Protein AF-A0A225AVL2-F1 (afdb_monomer)

pLDDT: mean 76.5, std 18.04, range [42.81, 97.38]

InterPro domains:
  IPR009866 NADH:ubiquinone oxidoreductase, subunit NDUFB4 [PF07225] (40-92)

Secondary structure (DSSP, 8-state):
-------------------------TTS-------PPP--TT----HHHHHHHHHHHTGGGG----HHHHHHHHIIIIIHHHHHHHHHHHHTTSB--TT--TT---B--

Organism: Talaromyces atroroseus (NCBI:txid1441469)

Sequence (109 aa):
MVLATNLPHHRQPQAFNSTPQLAFNPAILPIAVVTMAGPSKSLVLDPALQKYYELNANRYKYFRWTPRNAWLTLLYVGIVPSIVGYIAIKTEGKYDLRGKRRGDTIVEF

Nearest PDB structures (foldseek):
  7zm8-assembly1_j  TM=8.450E-01  e=1.429E-06  Thermochaetoides thermophila DSM 1495
  6rfq-assembly1_j  TM=7.437E-01  e=5.111E-04  Yarrowia lipolytica
  7b0n-assembly1_m  TM=7.513E-01  e=8.294E-04  Yarrowia lipolytica

Radius of gyration: 38.05 Å; Cα contacts (8 Å, |Δi|>4): 21; chains: 1; bounding box: 72×62×106 Å

Mean predicted aligned error: 17.71 Å

Structure (mmCIF, N/CA/C/O backbone):
data_AF-A0A225AVL2-F1
#
_entry.id   AF-A0A225AVL2-F1
#
loop_
_atom_site.group_PDB
_atom_site.id
_atom_site.type_symbol
_atom_site.label_atom_id
_atom_site.label_alt_id
_atom_site.label_comp_id
_atom_site.label_asym_id
_atom_site.label_entity_id
_atom_site.label_seq_id
_atom_site.pdbx_PDB_ins_code
_atom_site.Cartn_x
_atom_site.Cartn_y
_atom_site.Cartn_z
_atom_site.occupancy
_atom_site.B_iso_or_equiv
_atom_site.auth_seq_id
_atom_site.auth_comp_id
_atom_site.auth_asym_id
_atom_site.auth_atom_id
_atom_site.pdbx_PDB_model_num
ATOM 1 N N . MET A 1 1 ? 9.699 -45.555 -81.728 1.00 42.81 1 MET A N 1
ATOM 2 C CA . MET A 1 1 ? 10.472 -46.529 -80.923 1.00 42.81 1 MET A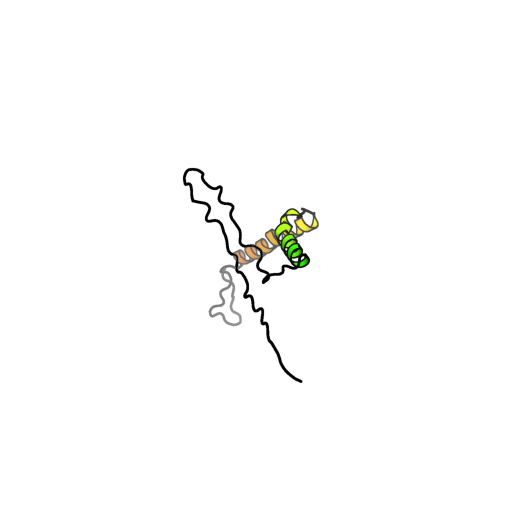 CA 1
ATOM 3 C C . MET A 1 1 ? 10.917 -45.785 -79.669 1.00 42.81 1 MET A C 1
ATOM 5 O O . MET A 1 1 ? 11.771 -44.931 -79.808 1.00 42.81 1 MET A O 1
ATOM 9 N N . VAL A 1 2 ? 10.270 -45.774 -78.499 1.00 42.91 2 VAL A N 1
ATOM 10 C CA . VAL A 1 2 ? 9.602 -46.781 -77.643 1.00 42.91 2 VAL A CA 1
ATOM 11 C C . VAL A 1 2 ? 10.524 -47.913 -77.170 1.00 42.91 2 VAL 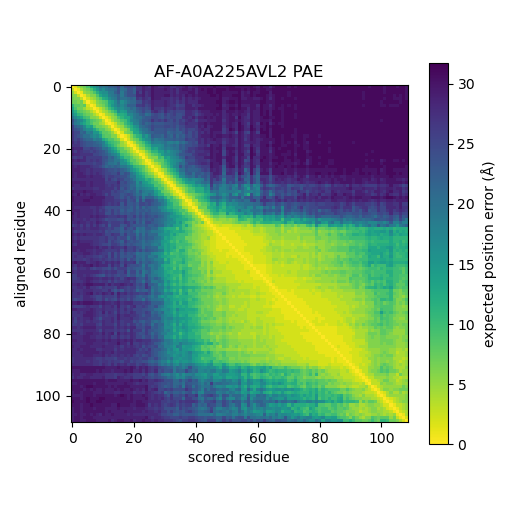A C 1
ATOM 13 O O . VAL A 1 2 ? 10.912 -48.741 -77.986 1.00 42.91 2 VAL A O 1
ATOM 16 N N . LEU A 1 3 ? 10.713 -47.931 -75.834 1.00 45.88 3 LEU A N 1
ATOM 17 C CA . LEU A 1 3 ? 11.290 -48.943 -74.921 1.00 45.88 3 LEU A CA 1
ATOM 18 C C . LEU A 1 3 ? 12.822 -49.117 -74.965 1.00 45.88 3 LEU A C 1
ATOM 20 O O . LEU A 1 3 ? 13.393 -49.186 -76.038 1.00 45.88 3 LEU A O 1
ATOM 24 N N . ALA A 1 4 ? 13.573 -49.231 -73.864 1.00 46.44 4 ALA A N 1
ATOM 25 C CA . ALA A 1 4 ? 13.321 -49.476 -72.435 1.00 46.44 4 ALA A CA 1
ATOM 26 C C . ALA A 1 4 ? 14.602 -49.010 -71.658 1.00 46.44 4 ALA A C 1
ATOM 28 O O . ALA A 1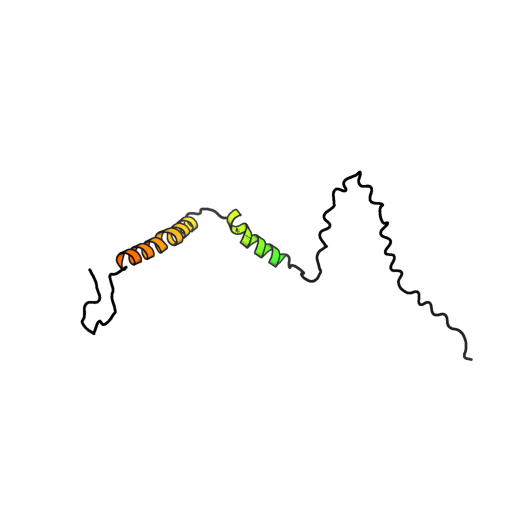 4 ? 15.581 -48.667 -72.304 1.00 46.44 4 ALA A O 1
ATOM 29 N N . THR A 1 5 ? 14.756 -48.881 -70.337 1.00 59.53 5 THR A N 1
ATOM 30 C CA . THR A 1 5 ? 14.227 -49.577 -69.157 1.00 59.53 5 THR A CA 1
ATOM 31 C C . THR A 1 5 ? 14.550 -48.748 -67.901 1.00 59.53 5 THR A C 1
ATOM 33 O O . THR A 1 5 ? 15.666 -48.269 -67.727 1.00 59.53 5 THR A O 1
ATOM 36 N N . ASN A 1 6 ? 13.561 -48.669 -67.015 1.00 54.00 6 ASN A N 1
ATOM 37 C CA . ASN A 1 6 ? 13.600 -48.417 -65.571 1.00 54.00 6 ASN A CA 1
ATOM 38 C C . ASN A 1 6 ? 14.930 -48.661 -64.825 1.00 54.00 6 ASN A C 1
ATOM 40 O O . ASN A 1 6 ? 15.453 -49.772 -64.855 1.00 54.00 6 ASN A O 1
ATOM 44 N N . LEU A 1 7 ? 15.328 -47.706 -63.975 1.00 60.78 7 LEU A N 1
ATOM 45 C CA . LEU A 1 7 ? 15.988 -48.001 -62.696 1.00 60.78 7 LEU A CA 1
ATOM 46 C C . LEU A 1 7 ? 15.419 -47.092 -61.589 1.00 60.78 7 LEU A C 1
ATOM 48 O O . LEU A 1 7 ? 15.715 -45.897 -61.562 1.00 60.78 7 LEU A O 1
ATOM 52 N N . PRO A 1 8 ? 14.603 -47.628 -60.664 1.00 51.25 8 PRO A N 1
ATOM 53 C CA . PRO A 1 8 ? 14.229 -46.934 -59.445 1.00 51.25 8 PRO A CA 1
ATOM 54 C C . PRO A 1 8 ? 15.324 -47.146 -58.397 1.00 51.25 8 PRO A C 1
ATOM 56 O O . PRO A 1 8 ? 15.610 -48.269 -57.981 1.00 51.25 8 PRO A O 1
ATOM 59 N N . HIS A 1 9 ? 15.920 -46.066 -57.906 1.00 48.75 9 HIS A N 1
ATOM 60 C CA . HIS A 1 9 ? 16.658 -46.111 -56.647 1.00 48.75 9 HIS A CA 1
ATOM 61 C C . HIS A 1 9 ? 15.854 -45.405 -55.565 1.00 48.75 9 HIS A C 1
ATOM 63 O O . HIS A 1 9 ? 16.200 -44.336 -55.074 1.00 48.75 9 HIS A O 1
ATOM 69 N N . HIS A 1 10 ? 14.777 -46.076 -55.154 1.00 49.84 10 HIS A N 1
ATOM 70 C CA . HIS A 1 10 ? 14.332 -45.991 -53.773 1.00 49.84 10 HIS A CA 1
ATOM 71 C C . HIS A 1 10 ? 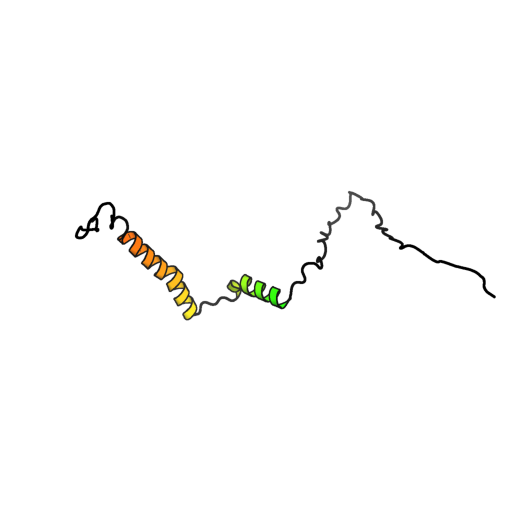15.420 -46.612 -52.893 1.00 49.84 10 H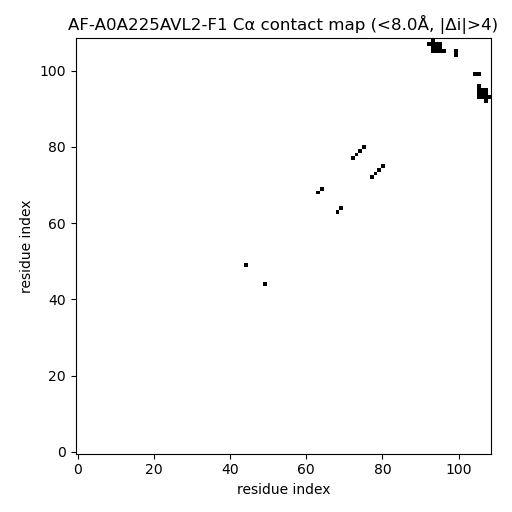IS A C 1
ATOM 73 O O . HIS A 1 10 ? 15.521 -47.833 -52.790 1.00 49.84 10 HIS A O 1
ATOM 79 N N . ARG A 1 11 ? 16.228 -45.779 -52.235 1.00 44.25 11 ARG A N 1
ATOM 80 C CA . ARG A 1 11 ? 16.903 -46.184 -51.003 1.00 44.25 11 ARG A CA 1
ATOM 81 C C . ARG A 1 11 ? 16.244 -45.420 -49.859 1.00 44.25 11 ARG A C 1
ATOM 83 O O . ARG A 1 11 ? 16.356 -44.204 -49.754 1.00 44.25 11 ARG A O 1
ATOM 90 N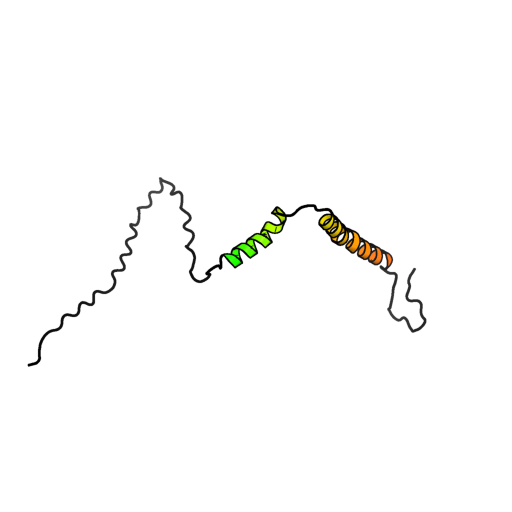 N . GLN A 1 12 ? 15.464 -46.168 -49.088 1.00 51.00 12 GLN A N 1
ATOM 91 C CA . GLN A 1 12 ? 14.818 -45.761 -47.845 1.00 51.00 12 GLN A CA 1
ATOM 92 C C . GLN A 1 12 ? 15.835 -45.180 -46.837 1.00 51.00 12 GLN A C 1
ATOM 94 O O . GLN A 1 12 ? 17.030 -45.478 -46.932 1.00 51.00 12 GLN A O 1
ATOM 99 N N . PRO A 1 13 ? 15.376 -44.346 -45.883 1.00 50.44 13 PRO A N 1
ATOM 100 C CA . PRO A 1 13 ? 16.238 -43.612 -44.961 1.00 50.44 13 PRO A CA 1
ATOM 101 C C . PRO A 1 13 ? 17.001 -44.570 -44.046 1.00 50.44 13 PRO A C 1
ATOM 103 O O . PRO A 1 13 ? 16.398 -45.385 -43.350 1.00 50.44 13 PRO A O 1
ATOM 106 N N . GLN A 1 14 ? 18.328 -44.454 -43.998 1.00 49.12 14 GLN A N 1
ATOM 107 C CA . GLN A 1 14 ? 19.091 -45.124 -42.952 1.00 49.12 14 GLN A CA 1
ATOM 108 C C . GLN A 1 14 ? 18.950 -44.325 -41.657 1.00 49.12 14 GLN A C 1
ATOM 110 O O . GLN A 1 14 ? 19.670 -43.360 -41.412 1.00 49.12 14 GLN A O 1
ATOM 115 N N . ALA A 1 15 ? 17.995 -44.744 -40.829 1.00 53.38 15 ALA A N 1
ATOM 116 C CA . ALA A 1 15 ? 18.031 -44.502 -39.398 1.00 53.38 15 ALA A CA 1
ATOM 117 C C . ALA A 1 15 ? 19.282 -45.193 -38.833 1.00 53.38 15 ALA A C 1
ATOM 119 O O . ALA A 1 15 ? 19.250 -46.361 -38.454 1.00 53.38 15 ALA A O 1
ATOM 120 N N . PHE A 1 16 ? 20.405 -44.480 -38.814 1.00 43.69 16 PHE A N 1
ATOM 121 C CA . PHE A 1 16 ? 21.624 -44.929 -38.153 1.00 43.69 16 PHE A CA 1
ATOM 122 C C . PHE A 1 16 ? 21.601 -44.449 -36.699 1.00 43.69 16 PHE A C 1
ATOM 124 O O . PHE A 1 16 ? 22.350 -43.570 -36.282 1.00 43.69 16 PHE A O 1
ATOM 131 N N . ASN A 1 17 ? 20.683 -45.025 -35.922 1.00 55.31 17 ASN A N 1
ATOM 132 C CA . ASN A 1 17 ? 20.776 -45.002 -34.469 1.00 55.31 17 ASN A CA 1
ATOM 133 C C . ASN A 1 17 ? 21.831 -46.034 -34.062 1.00 55.31 17 ASN A C 1
ATOM 135 O O . ASN A 1 17 ? 21.497 -47.166 -33.722 1.00 55.31 17 ASN A O 1
ATOM 139 N N . SER A 1 18 ? 23.107 -45.658 -34.100 1.00 50.59 18 SER A N 1
ATOM 140 C CA . SER A 1 18 ? 24.138 -46.380 -33.360 1.00 50.59 18 SER A CA 1
ATOM 141 C C . SER A 1 18 ? 24.557 -45.531 -32.167 1.00 50.59 18 SER A C 1
ATOM 143 O O . SER A 1 18 ? 25.573 -44.839 -32.195 1.00 50.59 18 SER A O 1
ATOM 145 N N . THR A 1 19 ? 23.772 -45.570 -31.095 1.00 55.06 19 THR A N 1
ATOM 146 C CA . THR A 1 19 ? 24.354 -45.306 -29.781 1.00 55.06 19 THR A CA 1
ATOM 147 C C . THR A 1 19 ? 25.237 -46.516 -29.486 1.00 55.06 19 THR A C 1
ATOM 149 O O . THR A 1 19 ? 24.697 -47.621 -29.379 1.00 55.06 19 THR A O 1
ATOM 152 N N . PRO A 1 20 ? 26.572 -46.395 -29.397 1.00 45.94 20 PRO A N 1
ATOM 153 C CA . PRO A 1 20 ? 27.346 -47.474 -28.815 1.00 45.94 20 PRO A CA 1
ATOM 154 C C . PRO A 1 20 ? 26.855 -47.623 -27.372 1.00 45.94 20 PRO A C 1
ATOM 156 O O . PRO A 1 20 ? 26.947 -46.686 -26.580 1.00 45.94 20 PRO A O 1
ATOM 159 N N . GLN A 1 21 ? 26.266 -48.777 -27.055 1.00 50.47 21 GLN A N 1
ATOM 160 C CA . GLN A 1 21 ? 25.991 -49.196 -25.683 1.00 50.47 21 GLN A CA 1
ATOM 161 C C . GLN A 1 21 ? 27.350 -49.297 -24.986 1.00 50.47 21 GLN A C 1
ATOM 163 O O . GLN A 1 21 ? 28.042 -50.310 -25.082 1.00 50.47 21 GLN A O 1
ATOM 168 N N . LEU A 1 22 ? 27.785 -48.194 -24.379 1.00 53.31 22 LEU A N 1
ATOM 169 C CA . LEU A 1 22 ? 29.029 -48.120 -23.635 1.00 53.31 22 LEU A CA 1
ATOM 170 C C . LEU A 1 22 ? 28.833 -49.003 -22.403 1.00 53.31 22 LEU A C 1
ATOM 172 O O . LEU A 1 22 ? 28.020 -48.689 -21.535 1.00 53.31 22 LEU A O 1
ATOM 176 N N . ALA A 1 23 ? 29.491 -50.164 -22.406 1.00 50.47 23 ALA A N 1
ATOM 177 C CA . ALA A 1 23 ? 29.363 -51.183 -21.377 1.00 50.47 23 ALA A CA 1
ATOM 178 C C . ALA A 1 23 ? 29.450 -50.549 -19.980 1.00 50.47 23 ALA A C 1
ATOM 180 O O . ALA A 1 23 ? 30.429 -49.882 -19.641 1.00 50.47 23 ALA A O 1
ATOM 181 N N . PHE A 1 24 ? 28.394 -50.739 -19.190 1.00 55.06 24 PHE A N 1
ATOM 182 C CA . PHE A 1 24 ? 28.276 -50.236 -17.829 1.00 55.06 24 PHE A CA 1
ATOM 183 C C . PHE A 1 24 ? 29.330 -50.918 -16.947 1.00 55.06 24 PHE A C 1
ATOM 185 O O . PHE A 1 24 ? 29.147 -52.052 -16.510 1.00 55.06 24 PHE A O 1
ATOM 192 N N . ASN A 1 25 ? 30.458 -50.244 -16.720 1.00 56.62 25 ASN A N 1
ATOM 193 C CA . ASN A 1 25 ? 31.437 -50.631 -15.711 1.00 56.62 25 ASN A CA 1
ATOM 194 C C . ASN A 1 25 ? 31.049 -49.955 -14.382 1.00 56.62 25 ASN A C 1
ATOM 196 O O . ASN A 1 25 ? 31.201 -48.738 -14.269 1.00 56.62 25 ASN A O 1
ATOM 200 N N . PRO A 1 26 ? 30.562 -50.694 -13.368 1.00 58.31 26 PRO A N 1
ATOM 201 C CA . PRO A 1 26 ? 30.076 -50.101 -12.121 1.00 58.31 26 PRO A CA 1
ATOM 202 C C . PRO A 1 26 ? 31.191 -49.530 -11.225 1.00 58.31 26 PRO A C 1
ATOM 204 O O . PRO A 1 26 ? 30.886 -48.905 -10.213 1.00 58.31 26 PRO A O 1
ATOM 207 N N . ALA A 1 27 ? 32.472 -49.725 -11.565 1.00 61.09 27 ALA A N 1
ATOM 208 C CA . ALA A 1 27 ? 33.607 -49.246 -10.769 1.00 61.09 27 ALA A CA 1
ATOM 209 C C . ALA A 1 27 ? 33.997 -47.775 -11.032 1.00 61.09 27 ALA A C 1
ATOM 211 O O . ALA A 1 27 ? 34.862 -47.238 -10.344 1.00 61.09 27 ALA A O 1
ATOM 212 N N . ILE A 1 28 ? 33.370 -47.110 -12.006 1.00 53.94 28 ILE A N 1
ATOM 213 C CA . ILE A 1 28 ? 33.559 -45.683 -12.284 1.00 53.94 28 ILE A CA 1
ATOM 214 C C . ILE A 1 28 ? 32.174 -45.057 -12.214 1.00 53.94 28 ILE A C 1
ATOM 216 O O . ILE A 1 28 ? 31.384 -45.231 -13.135 1.00 53.94 28 ILE A O 1
ATOM 220 N N . LEU A 1 29 ? 31.854 -44.368 -11.114 1.00 56.41 29 LEU A N 1
ATOM 221 C CA . LEU A 1 29 ? 30.606 -43.610 -11.020 1.00 56.41 29 LEU A CA 1
ATOM 222 C C . LEU A 1 29 ? 30.574 -42.621 -12.193 1.00 56.41 29 LEU A C 1
ATOM 224 O O . LEU A 1 29 ? 31.408 -41.709 -12.221 1.00 56.41 29 LEU A O 1
ATOM 228 N N . PRO A 1 30 ? 29.662 -42.760 -13.172 1.00 55.88 30 PRO A N 1
ATOM 229 C CA . PRO A 1 30 ? 29.489 -41.700 -14.137 1.00 55.88 30 PRO A CA 1
ATOM 230 C C . PRO A 1 30 ? 28.962 -40.514 -13.336 1.00 55.88 30 PRO A C 1
ATOM 232 O O . PRO A 1 30 ? 27.914 -40.606 -12.694 1.00 55.88 30 PRO A O 1
ATOM 235 N N . ILE A 1 31 ? 29.692 -39.400 -13.345 1.00 60.41 31 ILE A N 1
ATOM 236 C CA . ILE A 1 31 ? 29.100 -38.096 -13.057 1.00 60.41 31 ILE A CA 1
ATOM 237 C C . ILE A 1 31 ? 27.978 -37.974 -14.085 1.00 60.41 31 ILE A C 1
ATOM 239 O O . ILE A 1 31 ? 28.232 -37.685 -15.253 1.00 60.41 31 ILE A O 1
ATOM 243 N N . ALA A 1 32 ? 26.762 -38.357 -13.698 1.00 59.44 32 ALA A N 1
ATOM 244 C CA . ALA A 1 32 ? 25.629 -38.387 -14.595 1.00 59.44 32 ALA A CA 1
ATOM 245 C C . ALA A 1 32 ? 25.392 -36.943 -15.031 1.00 59.44 32 ALA A C 1
ATOM 247 O O . ALA A 1 32 ? 24.904 -36.118 -14.260 1.00 59.44 32 ALA A O 1
ATOM 248 N N . VAL A 1 33 ? 25.806 -36.620 -16.257 1.00 63.34 33 VAL A N 1
ATOM 249 C CA . VAL A 1 33 ? 25.444 -35.367 -16.905 1.00 63.34 33 VAL A CA 1
ATOM 250 C C . VAL A 1 33 ? 23.929 -35.383 -16.993 1.00 63.34 33 VAL A C 1
ATOM 252 O O . VAL A 1 33 ? 23.342 -36.156 -17.753 1.00 63.34 33 VAL A O 1
ATOM 255 N N . VAL A 1 34 ? 23.292 -34.559 -16.162 1.00 64.56 34 VAL A N 1
ATOM 256 C CA . VAL A 1 34 ? 21.854 -34.332 -16.229 1.00 64.56 34 VAL A CA 1
ATOM 257 C C . VAL A 1 34 ? 21.583 -33.715 -17.593 1.00 64.56 34 VAL A C 1
ATOM 259 O O . VAL A 1 34 ? 21.802 -32.527 -17.822 1.00 64.56 34 VAL A O 1
ATOM 262 N N . THR A 1 35 ? 21.152 -34.552 -18.530 1.00 65.38 35 THR A N 1
ATOM 263 C CA . THR A 1 35 ? 20.717 -34.101 -19.844 1.00 65.38 35 THR A CA 1
ATOM 264 C C . THR A 1 35 ? 19.302 -33.575 -19.667 1.00 65.38 35 THR A C 1
ATOM 266 O O . THR A 1 35 ? 18.336 -34.333 -19.703 1.00 65.38 35 THR A O 1
ATOM 269 N N . MET A 1 36 ? 19.173 -32.273 -19.408 1.00 72.00 36 MET A N 1
ATOM 270 C CA . MET A 1 36 ? 17.882 -31.598 -19.511 1.00 72.00 36 MET A CA 1
ATOM 271 C C . MET A 1 36 ? 17.446 -31.682 -20.976 1.00 72.00 36 MET A C 1
ATOM 273 O O . MET A 1 36 ? 18.188 -31.256 -21.863 1.0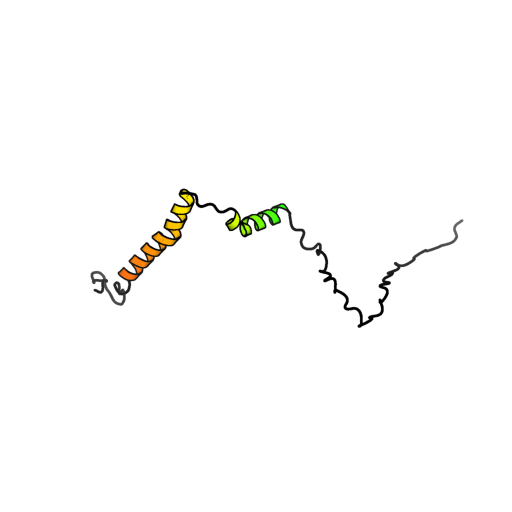0 72.00 36 MET A O 1
ATOM 277 N N . ALA A 1 37 ? 16.277 -32.270 -21.246 1.00 72.56 37 ALA A N 1
ATOM 278 C CA . ALA A 1 37 ? 15.712 -32.286 -22.590 1.00 72.56 37 ALA A CA 1
ATOM 279 C C . ALA A 1 37 ? 15.659 -30.844 -23.129 1.00 72.56 37 ALA A C 1
ATOM 281 O O . ALA A 1 37 ? 15.172 -29.938 -22.450 1.00 72.56 37 ALA A O 1
ATOM 282 N N . GLY A 1 38 ? 16.242 -30.632 -24.313 1.00 69.19 38 GLY A N 1
ATOM 283 C CA . GLY A 1 38 ? 16.444 -29.304 -24.890 1.00 69.19 38 GLY A CA 1
ATOM 284 C C . GLY A 1 38 ? 15.134 -28.554 -25.180 1.00 69.19 38 GLY A C 1
ATOM 285 O O . GLY A 1 38 ? 14.061 -29.161 -25.191 1.00 69.19 38 GLY A O 1
ATOM 286 N N . PRO A 1 39 ? 15.206 -27.233 -25.437 1.00 67.25 39 PRO A N 1
ATOM 287 C CA . PRO A 1 39 ? 14.034 -26.375 -25.599 1.00 67.25 39 PRO A CA 1
ATOM 288 C C . PRO A 1 39 ? 13.057 -26.933 -26.643 1.00 67.25 39 PRO A C 1
ATOM 290 O O . PRO A 1 39 ? 13.383 -27.035 -27.827 1.00 67.25 39 PRO A O 1
ATOM 293 N N . SER A 1 40 ? 11.846 -27.302 -26.218 1.00 66.00 40 SER A N 1
ATOM 294 C CA . SER A 1 40 ? 10.791 -27.674 -27.161 1.00 66.00 40 SER A CA 1
ATOM 295 C C . SER A 1 40 ? 10.344 -26.420 -27.924 1.00 66.00 40 SER A C 1
ATOM 297 O O . SER A 1 40 ? 10.050 -25.386 -27.325 1.00 66.00 40 SER A O 1
ATOM 299 N N . LYS A 1 41 ? 10.276 -26.490 -29.259 1.00 63.25 41 LYS A N 1
ATOM 300 C CA . LYS A 1 41 ? 9.900 -25.356 -30.135 1.00 63.25 41 LYS A CA 1
ATOM 301 C C . LYS A 1 41 ? 8.460 -24.845 -29.930 1.00 63.25 41 LYS A C 1
ATOM 303 O O . LYS A 1 41 ? 8.039 -23.935 -30.634 1.00 63.25 41 LYS A O 1
ATOM 308 N N . SER A 1 42 ? 7.699 -25.432 -29.003 1.00 66.12 42 SER A N 1
ATOM 309 C CA . SER A 1 42 ? 6.310 -25.062 -28.711 1.00 66.12 42 SER A CA 1
ATOM 310 C C . SER A 1 42 ? 6.184 -23.759 -27.914 1.00 66.12 42 SER A C 1
ATOM 312 O O . SER A 1 42 ? 5.109 -23.168 -27.903 1.00 66.12 42 SER A O 1
ATOM 314 N N . LEU A 1 43 ? 7.254 -23.312 -27.250 1.00 67.25 43 LEU A N 1
ATOM 315 C CA . LEU A 1 43 ? 7.306 -22.056 -26.499 1.00 67.25 43 LEU A CA 1
ATOM 316 C C . LEU A 1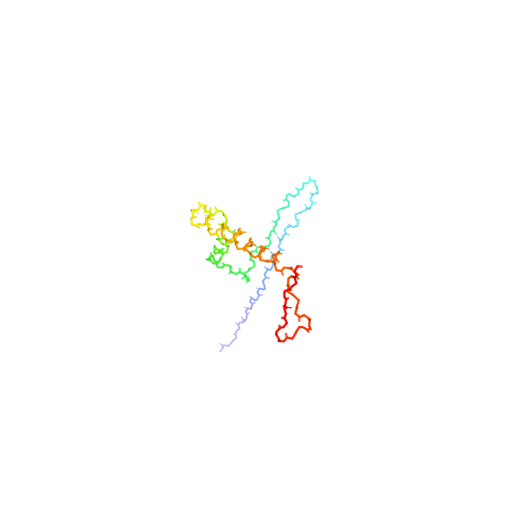 43 ? 8.479 -21.221 -27.013 1.00 67.25 43 LEU A C 1
ATOM 318 O O . LEU A 1 43 ? 9.596 -21.296 -26.505 1.00 67.25 43 LEU A O 1
ATOM 322 N N . VAL A 1 44 ? 8.220 -20.427 -28.051 1.00 75.31 44 VAL A N 1
ATOM 323 C CA . VAL A 1 44 ? 9.145 -19.375 -28.479 1.00 75.31 44 VAL A CA 1
ATOM 324 C C . VAL A 1 44 ? 8.940 -18.192 -27.538 1.00 75.31 44 VAL A C 1
ATOM 326 O O . VAL A 1 44 ? 7.971 -17.448 -27.659 1.00 75.31 44 VAL A O 1
ATOM 329 N N . LEU A 1 45 ? 9.822 -18.067 -26.549 1.00 77.19 45 LEU A N 1
ATOM 330 C CA . LEU A 1 45 ? 9.812 -16.954 -25.605 1.00 77.19 45 LEU A CA 1
ATOM 331 C C . LEU A 1 45 ? 10.315 -15.700 -26.325 1.00 77.19 45 LEU A C 1
ATOM 333 O O . LEU A 1 45 ? 11.448 -15.668 -26.805 1.00 77.19 45 LEU A O 1
ATOM 337 N N . ASP A 1 46 ? 9.470 -14.674 -26.413 1.00 88.38 46 ASP A N 1
ATOM 338 C CA . ASP A 1 46 ? 9.902 -13.367 -26.900 1.00 88.38 46 ASP A CA 1
ATOM 339 C C . ASP A 1 46 ? 10.909 -12.767 -25.899 1.00 88.38 46 ASP A C 1
ATOM 341 O O . ASP A 1 46 ? 10.580 -12.619 -24.714 1.00 88.38 46 ASP A O 1
ATOM 345 N N . PRO A 1 47 ? 12.130 -12.401 -26.333 1.00 89.62 47 PRO A N 1
ATOM 346 C CA . PRO A 1 47 ? 13.128 -11.809 -25.450 1.00 89.62 47 PRO A CA 1
ATOM 347 C C . PRO A 1 47 ? 12.656 -10.513 -24.777 1.00 89.62 47 PRO A C 1
ATOM 349 O O . PRO A 1 47 ? 13.131 -10.203 -23.682 1.00 89.62 47 PRO A O 1
ATOM 352 N N . ALA A 1 48 ? 11.752 -9.740 -25.389 1.00 90.12 48 ALA A N 1
ATOM 353 C CA . ALA A 1 48 ? 11.224 -8.533 -24.755 1.00 90.12 48 ALA A CA 1
ATOM 354 C C . ALA A 1 48 ? 10.272 -8.878 -23.599 1.00 90.12 48 ALA A C 1
ATOM 356 O O . ALA A 1 48 ? 10.383 -8.317 -22.505 1.00 90.12 48 ALA A O 1
ATOM 357 N N . LEU A 1 49 ? 9.392 -9.853 -23.817 1.00 90.25 49 LEU A N 1
ATOM 358 C CA . LEU A 1 49 ? 8.449 -10.350 -22.821 1.00 90.25 49 LEU A CA 1
ATOM 359 C C . LEU A 1 49 ? 9.176 -11.011 -21.633 1.00 90.25 49 LEU A C 1
ATOM 361 O O . LEU A 1 49 ? 8.884 -10.709 -20.473 1.00 90.25 49 LEU A O 1
ATOM 365 N N . GLN A 1 50 ? 10.204 -11.818 -21.910 1.00 90.50 50 GLN A N 1
ATOM 366 C CA . GLN A 1 50 ? 11.063 -12.410 -20.881 1.00 90.50 50 GLN A CA 1
ATOM 367 C C . GLN A 1 50 ? 11.699 -11.331 -19.986 1.00 90.50 50 GLN A C 1
ATOM 369 O O . GLN A 1 50 ? 11.571 -11.385 -18.760 1.00 90.50 50 GLN A O 1
ATOM 374 N N . LYS A 1 51 ? 12.305 -10.297 -20.589 1.00 90.75 51 LYS A N 1
ATOM 375 C CA . LYS A 1 51 ? 12.898 -9.172 -19.846 1.00 90.75 51 LYS A CA 1
ATOM 376 C C . LYS A 1 51 ? 11.866 -8.439 -18.996 1.00 90.75 51 LYS A C 1
ATOM 378 O O . LYS A 1 51 ? 12.163 -8.071 -17.863 1.00 90.75 51 LYS A O 1
ATOM 383 N N . TYR A 1 52 ? 10.653 -8.230 -19.506 1.00 92.00 52 TYR A N 1
ATOM 384 C CA . TYR A 1 52 ? 9.587 -7.594 -18.734 1.00 92.00 52 TYR A CA 1
ATOM 385 C C . TYR A 1 52 ? 9.249 -8.395 -17.470 1.00 92.00 52 TYR A C 1
ATOM 387 O O . TYR A 1 52 ? 9.169 -7.820 -16.380 1.00 92.00 52 TYR A O 1
ATOM 395 N N . TYR A 1 53 ? 9.095 -9.715 -17.574 1.00 92.12 53 TYR A N 1
ATOM 396 C CA . TYR A 1 53 ? 8.849 -10.550 -16.397 1.00 92.12 53 TYR A CA 1
ATOM 397 C C . TYR A 1 53 ? 10.012 -10.516 -15.407 1.00 92.12 53 TYR A C 1
ATOM 399 O O . TYR A 1 53 ? 9.789 -10.350 -14.205 1.00 92.12 53 TYR A O 1
ATOM 407 N N . GLU A 1 54 ? 11.247 -10.567 -15.900 1.00 91.56 54 GLU A N 1
ATOM 408 C CA . GLU A 1 54 ? 12.442 -10.452 -15.066 1.00 91.56 54 GLU A CA 1
ATOM 409 C C . GLU A 1 54 ? 12.519 -9.098 -14.342 1.00 91.56 54 GLU A C 1
ATOM 411 O O . GLU A 1 54 ? 12.874 -9.061 -13.163 1.00 91.56 54 GLU A O 1
ATOM 416 N N . LEU A 1 55 ? 12.134 -7.988 -14.983 1.00 92.56 55 LEU A N 1
ATOM 417 C CA . LEU A 1 55 ? 12.079 -6.664 -14.347 1.00 92.56 55 LEU A CA 1
ATOM 418 C C . LEU A 1 55 ? 11.028 -6.594 -13.232 1.00 92.56 55 LEU A C 1
ATOM 420 O O . LEU A 1 55 ? 11.258 -5.955 -12.203 1.00 92.56 55 LEU A O 1
ATOM 424 N N . ASN A 1 56 ? 9.879 -7.248 -13.415 1.00 91.62 56 ASN A N 1
ATOM 425 C CA . ASN A 1 56 ? 8.837 -7.310 -12.392 1.00 91.62 56 ASN A CA 1
ATOM 426 C C . ASN A 1 56 ? 9.282 -8.149 -11.190 1.00 91.62 56 ASN A C 1
ATOM 428 O O . ASN A 1 56 ? 9.165 -7.687 -10.054 1.00 91.62 56 ASN A O 1
ATOM 432 N N . ALA A 1 57 ? 9.850 -9.332 -11.434 1.00 92.38 57 ALA A N 1
ATOM 433 C CA . ALA A 1 57 ? 10.345 -10.213 -10.380 1.00 92.38 57 ALA A CA 1
ATOM 434 C C . ALA A 1 57 ? 11.513 -9.583 -9.598 1.00 92.38 57 ALA A C 1
ATOM 436 O O . ALA A 1 57 ? 11.564 -9.667 -8.375 1.00 92.38 57 ALA A O 1
ATOM 437 N N . ASN A 1 58 ? 12.427 -8.890 -10.283 1.00 93.81 58 ASN A N 1
ATOM 438 C CA . ASN A 1 58 ? 13.609 -8.274 -9.673 1.00 93.81 58 ASN A CA 1
ATOM 439 C C . ASN A 1 58 ? 13.376 -6.847 -9.147 1.00 93.81 58 ASN A C 1
ATOM 441 O O . ASN A 1 58 ? 14.332 -6.179 -8.752 1.00 93.81 58 ASN A O 1
ATOM 445 N N . ARG A 1 59 ? 12.132 -6.355 -9.110 1.00 92.44 59 ARG A N 1
ATOM 446 C CA . ARG A 1 59 ? 11.818 -4.959 -8.759 1.00 92.44 59 ARG A CA 1
ATOM 447 C C . ARG A 1 59 ? 12.340 -4.544 -7.379 1.00 92.44 59 ARG A C 1
ATOM 449 O O . ARG A 1 59 ? 12.768 -3.406 -7.204 1.00 92.44 59 ARG A O 1
ATOM 456 N N . TYR A 1 60 ? 12.355 -5.473 -6.424 1.00 91.50 60 TYR A N 1
ATOM 457 C CA . TYR A 1 60 ? 12.876 -5.236 -5.076 1.00 91.50 60 TYR A CA 1
ATOM 458 C C . TYR A 1 60 ? 14.378 -4.903 -5.064 1.00 91.50 60 TYR A C 1
ATOM 460 O O . TYR A 1 60 ? 14.815 -4.133 -4.216 1.00 91.50 60 TYR A O 1
ATOM 468 N N . LYS A 1 61 ? 15.163 -5.421 -6.023 1.00 93.75 61 LYS A N 1
ATOM 469 C CA . LYS A 1 61 ? 16.612 -5.164 -6.118 1.00 93.75 61 LYS A CA 1
ATOM 470 C C . LYS A 1 61 ? 16.919 -3.709 -6.466 1.00 93.75 61 LYS A C 1
ATOM 472 O O . LYS A 1 61 ? 17.921 -3.168 -6.017 1.00 93.75 61 LYS A O 1
ATOM 477 N N . TYR A 1 62 ? 16.057 -3.078 -7.261 1.00 92.06 62 TYR A N 1
ATOM 478 C CA . TYR A 1 62 ? 16.231 -1.697 -7.719 1.00 92.06 62 TYR A CA 1
ATOM 479 C C . TYR A 1 62 ? 15.455 -0.682 -6.869 1.00 92.06 62 TYR A C 1
ATOM 481 O O . TYR A 1 62 ? 15.438 0.509 -7.185 1.00 92.06 62 TYR A O 1
ATOM 489 N N . PHE A 1 63 ? 14.794 -1.134 -5.801 1.00 93.31 63 PHE A N 1
ATOM 490 C CA . PHE A 1 63 ? 14.045 -0.257 -4.915 1.00 93.31 63 PHE A CA 1
ATOM 491 C C . PHE A 1 63 ? 14.980 0.673 -4.132 1.00 93.31 63 PHE A C 1
ATOM 493 O O . PHE A 1 63 ? 16.042 0.278 -3.657 1.00 93.31 63 PHE A O 1
ATOM 500 N N . ARG A 1 64 ? 14.558 1.932 -3.982 1.00 92.94 64 ARG A N 1
ATOM 501 C CA . ARG A 1 64 ? 15.290 2.966 -3.246 1.00 92.94 64 ARG A CA 1
ATOM 502 C C . ARG A 1 64 ? 14.341 3.686 -2.297 1.00 92.94 64 ARG A C 1
ATOM 504 O O . ARG A 1 64 ? 13.255 4.112 -2.706 1.00 92.94 64 ARG A O 1
ATOM 511 N N . TRP A 1 65 ? 14.799 3.895 -1.066 1.00 94.06 65 TRP A N 1
ATOM 512 C CA . TRP A 1 65 ? 14.135 4.730 -0.064 1.00 94.06 65 TRP A CA 1
ATOM 513 C C . TRP A 1 65 ? 14.293 6.212 -0.411 1.00 94.06 65 TRP A C 1
ATOM 515 O O . TRP A 1 65 ? 15.145 6.919 0.116 1.00 94.06 65 TRP A O 1
ATOM 525 N N . THR A 1 66 ? 13.484 6.677 -1.357 1.00 95.50 66 THR A N 1
ATOM 526 C CA . THR A 1 66 ? 13.318 8.108 -1.629 1.00 95.50 66 THR A CA 1
ATOM 527 C C . THR A 1 66 ? 12.275 8.684 -0.667 1.00 95.50 66 THR A C 1
ATOM 529 O O . THR A 1 66 ? 11.361 7.953 -0.276 1.00 95.50 66 THR A O 1
ATOM 532 N N . PRO A 1 67 ? 12.344 9.976 -0.294 1.00 95.31 67 PRO A N 1
ATOM 533 C CA . PRO A 1 67 ? 11.397 10.566 0.658 1.00 95.31 67 PRO A CA 1
ATOM 534 C C . PRO A 1 67 ? 9.939 10.415 0.200 1.00 95.31 67 PRO A C 1
ATOM 536 O O . PRO A 1 67 ? 9.057 10.134 1.007 1.00 95.31 67 PRO A O 1
ATOM 539 N N . ARG A 1 68 ? 9.693 10.490 -1.114 1.00 94.75 68 ARG A N 1
ATOM 540 C CA . ARG A 1 68 ? 8.372 10.242 -1.704 1.00 94.75 68 ARG A CA 1
ATOM 541 C C . ARG A 1 68 ? 7.893 8.807 -1.476 1.00 94.75 68 ARG A C 1
ATOM 543 O O . ARG A 1 68 ? 6.767 8.609 -1.030 1.00 94.75 68 ARG A O 1
ATOM 550 N N . ASN A 1 69 ? 8.728 7.813 -1.784 1.00 94.25 69 ASN A N 1
ATOM 551 C CA . ASN A 1 69 ? 8.358 6.404 -1.631 1.00 94.25 69 ASN A CA 1
ATOM 552 C C . ASN A 1 69 ? 8.170 6.044 -0.157 1.00 94.25 69 ASN A C 1
ATOM 554 O O . ASN A 1 69 ? 7.206 5.365 0.176 1.00 94.25 69 ASN A O 1
ATOM 558 N N . ALA A 1 70 ? 9.048 6.550 0.714 1.00 94.88 70 ALA A N 1
ATOM 559 C CA . ALA A 1 70 ? 8.972 6.326 2.150 1.00 94.88 70 ALA A CA 1
ATOM 560 C C . ALA A 1 70 ? 7.646 6.828 2.736 1.00 94.88 70 ALA A C 1
ATOM 562 O O . ALA A 1 70 ? 6.966 6.105 3.469 1.00 94.88 70 ALA A O 1
ATOM 563 N N . TRP A 1 71 ? 7.240 8.039 2.348 1.00 96.25 71 TRP A N 1
ATOM 564 C CA . TRP A 1 71 ? 5.976 8.619 2.785 1.00 96.25 71 TRP A CA 1
ATOM 565 C C . TRP A 1 71 ? 4.767 7.804 2.314 1.00 96.25 71 TRP A C 1
ATOM 567 O O . TRP A 1 71 ? 3.861 7.524 3.097 1.00 96.25 71 TRP A O 1
ATOM 577 N N . LEU A 1 72 ? 4.780 7.350 1.056 1.00 96.06 72 LEU A N 1
ATOM 578 C CA . LEU A 1 72 ? 3.716 6.503 0.512 1.00 96.06 72 LEU A CA 1
ATOM 579 C C . LEU A 1 72 ? 3.627 5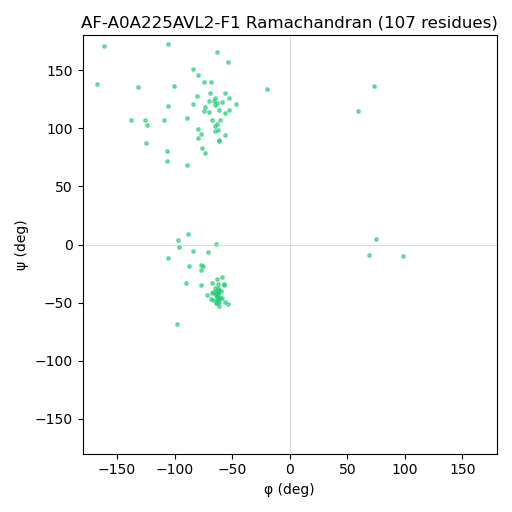.158 1.238 1.00 96.06 72 LEU A C 1
ATOM 581 O O . LEU A 1 72 ? 2.531 4.739 1.605 1.00 96.06 72 LEU A O 1
ATOM 585 N N . THR A 1 73 ? 4.760 4.496 1.486 1.00 94.00 73 THR A N 1
ATOM 586 C CA . THR A 1 73 ? 4.768 3.227 2.224 1.00 94.00 73 THR A CA 1
ATOM 587 C C . THR A 1 73 ? 4.243 3.396 3.646 1.00 94.00 73 THR A C 1
ATOM 589 O O . THR A 1 73 ? 3.448 2.576 4.095 1.00 94.00 73 THR A O 1
ATOM 592 N N . LEU A 1 74 ? 4.608 4.485 4.331 1.00 95.81 74 LEU A N 1
ATOM 593 C CA . LEU A 1 74 ? 4.134 4.773 5.685 1.00 95.81 74 LEU A CA 1
ATOM 594 C C . LEU A 1 74 ? 2.619 5.005 5.708 1.00 95.81 74 LEU A C 1
ATOM 596 O O . LEU A 1 74 ? 1.922 4.489 6.582 1.00 95.81 74 LEU A O 1
ATOM 600 N N . LEU A 1 75 ? 2.093 5.744 4.730 1.00 96.88 75 LEU A N 1
ATOM 601 C CA . LEU A 1 75 ? 0.669 6.050 4.657 1.00 96.88 75 LEU A CA 1
ATOM 602 C C . LEU A 1 75 ? -0.165 4.791 4.391 1.00 96.88 75 LEU A C 1
ATOM 604 O O . LEU A 1 75 ? -1.139 4.540 5.098 1.00 96.88 75 LEU A O 1
ATOM 608 N N . TYR A 1 76 ? 0.230 3.978 3.412 1.00 95.81 76 TYR A N 1
ATOM 609 C CA . TYR A 1 76 ? -0.549 2.803 3.017 1.00 95.81 76 TYR A CA 1
ATOM 610 C C . TYR A 1 76 ? -0.404 1.612 3.966 1.00 95.81 76 TYR A C 1
ATOM 612 O O . TYR A 1 76 ? -1.373 0.886 4.159 1.00 95.81 76 TYR A O 1
ATOM 620 N N . VAL A 1 77 ? 0.775 1.396 4.553 1.00 96.69 77 VAL A N 1
ATOM 621 C CA . VAL A 1 77 ? 1.008 0.256 5.459 1.00 96.69 77 VAL A CA 1
ATOM 622 C C . VAL A 1 77 ? 0.694 0.619 6.910 1.00 96.69 77 VAL A C 1
ATOM 624 O O . VAL A 1 77 ? 0.231 -0.230 7.664 1.00 96.69 77 VAL A O 1
ATOM 627 N N . GLY A 1 78 ? 0.917 1.872 7.310 1.00 96.56 78 GLY A N 1
ATOM 628 C CA . GLY A 1 78 ? 0.676 2.339 8.673 1.00 96.56 78 GLY A CA 1
ATOM 629 C C . GLY A 1 78 ? -0.666 3.047 8.816 1.00 96.56 78 GLY A C 1
ATOM 630 O O . GLY A 1 78 ? -1.570 2.542 9.480 1.00 96.56 78 GLY A O 1
ATOM 631 N N . ILE A 1 79 ? -0.797 4.226 8.199 1.00 97.31 79 ILE A N 1
ATOM 632 C CA . ILE A 1 79 ? -1.909 5.152 8.476 1.00 97.31 79 ILE A CA 1
ATOM 633 C C . ILE A 1 79 ? -3.258 4.543 8.088 1.00 97.31 79 ILE A C 1
ATOM 635 O O . ILE A 1 79 ? -4.172 4.530 8.910 1.00 97.31 79 ILE A O 1
ATOM 639 N N . VAL A 1 80 ? -3.390 4.016 6.869 1.00 97.31 80 VAL A N 1
ATOM 640 C CA . VAL A 1 80 ? -4.672 3.495 6.372 1.00 97.31 80 VAL A CA 1
ATOM 641 C C . VAL A 1 80 ? -5.179 2.323 7.229 1.00 97.31 80 VAL A C 1
ATOM 643 O O . VAL A 1 80 ? -6.294 2.434 7.747 1.00 97.31 80 VAL A O 1
ATOM 646 N N . PRO A 1 81 ? -4.397 1.251 7.484 1.00 96.56 81 PRO A N 1
ATOM 647 C CA . PRO A 1 81 ? -4.839 0.173 8.367 1.00 96.56 81 PRO A CA 1
ATOM 648 C C . PRO A 1 81 ? -5.083 0.632 9.805 1.00 96.56 81 PRO A C 1
ATOM 650 O O . PRO A 1 81 ? -6.011 0.145 10.442 1.00 96.56 81 PRO A O 1
ATOM 653 N N . SER A 1 82 ? -4.307 1.596 10.312 1.00 97.12 82 SER A N 1
ATOM 654 C CA . SER A 1 82 ? -4.497 2.119 11.672 1.00 97.12 82 SER A CA 1
ATOM 655 C C . SER A 1 82 ? -5.810 2.882 11.823 1.00 97.12 82 SER A C 1
ATOM 657 O O . SER A 1 82 ? -6.505 2.701 12.818 1.00 97.12 82 SER A O 1
ATOM 659 N N . ILE A 1 83 ? -6.185 3.706 10.837 1.00 97.38 83 ILE A N 1
ATOM 660 C CA . ILE A 1 83 ? -7.470 4.420 10.845 1.00 97.38 83 ILE A CA 1
ATOM 661 C C . ILE A 1 83 ? -8.621 3.416 10.794 1.00 97.38 83 ILE A C 1
ATOM 663 O O . ILE A 1 83 ? -9.549 3.507 11.596 1.00 97.38 83 ILE A O 1
ATOM 667 N N . VAL A 1 84 ? -8.546 2.439 9.884 1.00 97.12 84 VAL A N 1
ATOM 668 C CA . VAL A 1 84 ? -9.577 1.401 9.754 1.00 97.12 84 VAL A CA 1
ATOM 669 C C . VAL A 1 84 ? -9.688 0.584 11.042 1.00 97.12 84 VAL A C 1
ATOM 671 O O . VAL A 1 84 ? -10.792 0.404 11.548 1.00 97.12 84 VAL A O 1
ATOM 674 N N . GLY A 1 85 ? -8.564 0.152 11.615 1.00 96.25 85 GLY A N 1
ATOM 675 C CA . GLY A 1 85 ? -8.532 -0.586 12.876 1.00 96.25 85 GLY A CA 1
ATOM 676 C C . GLY A 1 85 ? -9.075 0.228 14.051 1.00 96.25 85 GLY A C 1
ATOM 677 O O . GLY A 1 85 ? -9.857 -0.287 14.845 1.00 96.25 85 GLY A O 1
ATOM 678 N N . TYR A 1 86 ? -8.732 1.515 14.134 1.00 96.12 86 TYR A N 1
ATOM 679 C CA . TYR A 1 86 ? -9.246 2.403 15.175 1.00 96.12 86 TYR A CA 1
ATOM 680 C C . TYR A 1 86 ? -10.765 2.560 15.090 1.00 96.12 86 TYR A C 1
ATOM 682 O O . TYR A 1 86 ? -11.450 2.445 16.106 1.00 96.12 86 TYR A O 1
ATOM 690 N N . ILE A 1 87 ? -11.295 2.796 13.885 1.00 95.50 87 ILE A N 1
ATOM 691 C CA . ILE A 1 87 ? -12.741 2.882 13.670 1.00 95.50 87 ILE A CA 1
ATOM 692 C C . ILE A 1 87 ? -13.383 1.552 14.047 1.00 95.50 87 ILE A C 1
ATOM 694 O O . ILE A 1 87 ? -14.295 1.563 14.862 1.00 95.50 87 ILE A O 1
ATOM 698 N N . ALA A 1 88 ? -12.862 0.428 13.545 1.00 93.12 88 ALA A N 1
ATOM 699 C CA . ALA A 1 88 ? -13.408 -0.898 13.813 1.00 93.12 88 ALA A CA 1
ATOM 700 C C . ALA A 1 88 ? -13.541 -1.171 15.317 1.00 93.12 88 ALA A C 1
ATOM 702 O O . ALA A 1 88 ? -14.643 -1.457 15.774 1.00 93.12 88 ALA A O 1
ATOM 703 N N . ILE A 1 89 ? -12.471 -0.967 16.095 1.00 93.12 89 ILE A N 1
ATOM 704 C CA . ILE A 1 89 ? -12.484 -1.149 17.558 1.00 93.12 89 ILE A CA 1
ATOM 705 C C . ILE A 1 89 ? -13.470 -0.186 18.229 1.00 93.12 89 ILE A C 1
ATOM 707 O O . ILE A 1 89 ? -14.129 -0.526 19.206 1.00 93.12 89 ILE A O 1
ATOM 711 N N . LYS A 1 90 ? -13.584 1.048 17.729 1.00 89.88 90 LYS A N 1
ATOM 712 C CA . LYS A 1 90 ? -14.514 2.030 18.292 1.00 89.88 90 LYS A CA 1
ATOM 713 C C . LYS A 1 90 ? -15.963 1.794 17.896 1.00 89.88 90 LYS A C 1
ATOM 715 O O . LYS A 1 90 ? -16.814 2.348 18.583 1.00 89.88 90 LYS A O 1
ATOM 720 N N . THR A 1 91 ? -16.247 1.082 16.814 1.00 89.06 91 THR A N 1
ATOM 721 C CA . THR A 1 91 ? -17.608 0.837 16.311 1.00 89.06 91 THR A CA 1
ATOM 722 C C . THR A 1 91 ? -18.100 -0.579 16.580 1.00 89.06 91 THR A C 1
ATOM 724 O O . THR A 1 91 ? -19.286 -0.842 16.402 1.00 89.06 91 THR A O 1
ATOM 727 N N . GLU A 1 92 ? -17.214 -1.484 16.996 1.00 82.00 92 GLU A N 1
ATOM 728 C CA . GLU A 1 92 ? -17.572 -2.839 17.403 1.00 82.00 92 GLU A CA 1
ATOM 729 C C . GLU A 1 92 ? -18.622 -2.793 18.520 1.00 82.00 92 GLU A C 1
ATOM 731 O O . GLU A 1 92 ? -18.489 -2.033 19.478 1.00 82.00 92 GLU A O 1
ATOM 736 N N . GLY A 1 93 ? -19.705 -3.556 18.354 1.00 82.56 93 GLY A N 1
ATOM 737 C CA . GLY A 1 93 ? -20.789 -3.666 19.335 1.00 82.56 93 GLY A CA 1
ATOM 738 C C . GLY A 1 93 ? -21.646 -2.411 19.520 1.00 82.56 93 GLY A C 1
ATOM 739 O O . GLY A 1 93 ? -22.688 -2.492 20.150 1.00 82.56 93 GLY A O 1
ATOM 740 N N . LYS A 1 94 ? -21.267 -1.263 18.946 1.00 83.56 94 LYS A N 1
ATOM 741 C CA . LYS A 1 94 ? -21.992 -0.004 19.159 1.00 83.56 94 LYS A CA 1
ATOM 742 C C . LYS A 1 94 ? -23.277 0.130 18.376 1.00 83.56 94 LYS A C 1
ATOM 744 O O . LYS A 1 94 ? -24.048 1.023 18.687 1.00 83.56 94 LYS A O 1
ATOM 749 N N . TYR A 1 95 ? -23.488 -0.655 17.331 1.00 83.25 95 TYR A N 1
ATOM 750 C CA . TYR A 1 95 ? -24.651 -0.496 16.468 1.00 83.25 95 TYR A CA 1
ATOM 751 C C . TYR A 1 95 ? -25.395 -1.825 16.364 1.00 83.25 95 TYR A C 1
ATOM 753 O O . TYR A 1 95 ? -24.925 -2.727 15.672 1.00 83.25 95 TYR A O 1
ATOM 761 N N . ASP A 1 96 ? -26.563 -1.922 17.009 1.00 82.25 96 ASP A N 1
ATOM 762 C CA . ASP A 1 96 ? -27.517 -3.012 16.779 1.00 82.25 96 ASP A CA 1
ATOM 763 C C . ASP A 1 96 ? -28.708 -2.500 15.961 1.00 82.25 96 ASP A C 1
ATOM 765 O O . ASP A 1 96 ? -29.447 -1.588 16.343 1.00 82.25 96 ASP A O 1
ATOM 769 N N . LEU A 1 97 ? -28.879 -3.097 14.785 1.00 82.50 97 LEU A N 1
ATOM 770 C CA . LEU A 1 97 ? -29.948 -2.775 13.843 1.00 82.50 97 LEU A CA 1
ATOM 771 C C . LEU A 1 97 ? -31.147 -3.719 13.995 1.00 82.50 97 LEU A C 1
ATOM 773 O O . LEU A 1 97 ? -32.146 -3.579 13.282 1.00 82.50 97 LEU A O 1
ATOM 777 N N . ARG A 1 98 ? -31.072 -4.705 14.893 1.00 82.12 98 ARG A N 1
ATOM 778 C CA . ARG A 1 98 ? -32.085 -5.747 15.003 1.00 82.12 98 ARG A CA 1
ATOM 779 C C . ARG A 1 98 ? -33.352 -5.209 15.670 1.00 82.12 98 ARG A C 1
ATOM 781 O O . ARG A 1 98 ? -33.376 -4.851 16.840 1.00 82.12 98 ARG A O 1
ATOM 788 N N . GLY A 1 99 ? -34.447 -5.179 14.909 1.00 83.81 99 GLY A N 1
ATOM 789 C CA . GLY A 1 99 ? -35.785 -4.842 15.413 1.00 83.81 99 GLY A CA 1
ATOM 790 C C . GLY A 1 99 ? -36.046 -3.355 15.699 1.00 83.81 99 GLY A C 1
ATOM 791 O O . GLY A 1 99 ? -37.138 -3.031 16.167 1.00 83.81 99 GLY A O 1
ATOM 792 N N . LYS A 1 100 ? -35.100 -2.454 15.399 1.00 84.31 100 LYS A N 1
ATOM 793 C CA . LYS A 1 100 ? -35.240 -1.000 15.611 1.00 84.31 100 LYS A CA 1
ATOM 794 C C . LYS A 1 100 ? -36.175 -0.355 14.580 1.00 84.31 100 LYS A C 1
ATOM 796 O O . LYS A 1 100 ? -36.140 -0.700 13.396 1.00 84.31 100 LYS A O 1
ATOM 801 N N . ARG A 1 101 ? -37.019 0.589 15.016 1.00 83.06 101 ARG A N 1
ATOM 802 C CA . ARG A 1 101 ? -37.966 1.337 14.161 1.00 83.06 101 ARG A CA 1
ATOM 803 C C . ARG A 1 101 ? -37.491 2.775 13.932 1.00 83.06 101 ARG A C 1
ATOM 805 O O . ARG A 1 101 ? -36.510 3.232 14.513 1.00 83.06 101 ARG A O 1
ATOM 812 N N . ARG A 1 102 ? -38.182 3.510 13.049 1.00 82.06 102 ARG A N 1
ATOM 813 C CA . ARG A 1 102 ? -37.879 4.929 12.788 1.00 82.06 102 ARG A CA 1
ATOM 814 C C . ARG A 1 102 ? -37.997 5.728 14.089 1.00 82.06 102 ARG A C 1
ATOM 816 O O . ARG A 1 102 ? -39.066 5.738 14.689 1.00 82.06 102 ARG A O 1
ATOM 823 N N . GLY A 1 103 ? -36.919 6.408 14.472 1.00 80.69 103 GLY A N 1
ATOM 824 C CA . GLY A 1 103 ? -36.845 7.211 15.695 1.00 80.69 103 GLY A CA 1
ATOM 825 C C . GLY A 1 103 ? -36.178 6.518 16.889 1.00 80.69 103 GLY A C 1
ATOM 826 O O . GLY A 1 103 ? -35.867 7.210 17.853 1.00 80.69 103 GLY A O 1
ATOM 827 N N . ASP A 1 104 ? -35.901 5.208 16.830 1.00 79.25 104 ASP A N 1
ATOM 828 C CA . ASP A 1 104 ? -35.209 4.501 17.917 1.00 79.25 104 ASP A CA 1
ATOM 829 C C . ASP A 1 104 ? -33.690 4.722 17.881 1.00 79.25 104 ASP A C 1
ATOM 831 O O . ASP A 1 104 ? -33.070 4.800 16.816 1.00 79.25 104 ASP A O 1
ATOM 835 N N . THR A 1 105 ? -33.064 4.767 19.060 1.00 80.69 105 THR A N 1
ATOM 836 C CA . THR A 1 105 ? -31.606 4.853 19.187 1.00 80.69 105 THR A CA 1
ATOM 837 C C . THR A 1 105 ? -30.951 3.539 18.751 1.00 80.69 105 THR A C 1
ATOM 839 O O . THR A 1 105 ? -31.271 2.464 19.263 1.00 80.69 105 THR A O 1
ATOM 842 N N . ILE A 1 106 ? -30.039 3.639 17.781 1.00 81.94 106 ILE A N 1
ATOM 843 C CA . ILE A 1 106 ? -29.283 2.515 17.193 1.00 81.94 106 ILE A CA 1
ATOM 844 C C . ILE A 1 106 ? -27.996 2.229 17.987 1.00 81.94 106 ILE A C 1
ATOM 846 O O . ILE A 1 106 ? -27.410 1.159 17.865 1.00 81.94 106 ILE A O 1
ATOM 850 N N . VAL A 1 107 ? -27.547 3.199 18.788 1.00 83.38 107 VAL A N 1
ATOM 851 C CA . VAL A 1 107 ? -26.294 3.110 19.540 1.00 83.38 107 VAL A CA 1
ATOM 852 C C . VAL A 1 107 ? -26.481 2.295 20.819 1.00 83.38 107 VAL A C 1
ATOM 854 O O . VAL A 1 107 ? -27.359 2.619 21.618 1.00 83.38 107 VAL A O 1
ATOM 857 N N . GLU A 1 108 ? -25.621 1.300 21.019 1.00 73.00 108 GLU A N 1
ATOM 858 C CA . GLU A 1 108 ? -25.409 0.595 22.287 1.00 73.00 108 GLU A CA 1
ATOM 859 C C . GLU A 1 108 ? -24.143 1.155 22.966 1.00 73.00 108 GLU A C 1
ATOM 861 O O . GLU A 1 108 ? -23.161 1.475 22.283 1.00 73.00 108 GLU A O 1
ATOM 866 N N . PHE A 1 109 ? -24.208 1.393 24.282 1.00 71.81 109 PHE A N 1
ATOM 867 C CA . PHE A 1 109 ? -23.180 2.115 25.051 1.00 71.81 109 PHE A CA 1
ATOM 868 C C . PHE A 1 109 ? -22.140 1.182 25.665 1.00 71.81 109 PHE A C 1
ATOM 870 O O . PHE A 1 109 ? -22.558 0.158 26.249 1.00 71.81 109 PHE A O 1
#

Foldseek 3Di:
DDDDDDDDPPDDDPPPPDPPPPPDDVVDPPPPPPPDPDDDPPDPDDPVNVVVVVCVVCVVVVDDPDVVVVVVCCCVVPVPVVVVVVVCVVCPPQADPPPDDPPDDRGDD

Solvent-accessible surface area (backbone atoms only — not comparable to full-atom values): 7516 Å² total; per-residue (Å²): 136,84,89,86,81,90,80,85,82,86,75,76,85,80,81,78,82,72,75,78,83,72,78,87,57,87,91,56,80,71,82,74,75,81,76,70,82,70,88,62,86,88,66,79,76,52,71,68,62,53,50,52,52,51,52,62,74,48,44,74,78,75,61,69,90,40,75,70,56,48,52,50,51,46,41,63,70,45,47,51,53,48,53,53,50,51,49,48,69,70,49,57,81,25,67,58,75,80,89,66,56,97,90,57,84,44,69,49,136